Protein AF-A0A1H9U2V1-F1 (afdb_monomer_lite)

Foldseek 3Di:
DDEAEDEPVRVVVLVCQVVVWPPDDPVCVVVVHDTDFHAADPVPRHGFPDKDKDWDDADVPHQWIKIWIAGPPVGHIYIYTDNPPPPPPDVDDDDDD

Organism: NCBI:txid943816

Sequence (97 aa):
MSVQELTAEQMAELRWQLNSRPVRALGTIARGEPLPPLPRCPGCGAVAERVDERLEDPQFGVYETALLARWLPCGHRFRGIVDPFAESVRPGGRWRP

Secondary structure (DSSP, 8-state):
-PEEEPPHHHHHHHHHHHHSS-TT-HHHHHTTPPPPPPPPPTTT-PPPSEEEEEEPPPPTT--PEEEEEEEETT--EEEEEE-TT-----TT-----

Radius of gyration: 15.6 Å; chains: 1; bounding box: 48×25×43 Å

Structure (mmCIF, N/CA/C/O backbone):
data_AF-A0A1H9U2V1-F1
#
_entry.id   AF-A0A1H9U2V1-F1
#
loop_
_atom_site.group_PDB
_atom_site.id
_atom_site.type_symbol
_atom_site.label_atom_id
_atom_site.label_alt_id
_atom_site.label_comp_id
_atom_site.label_asym_id
_atom_site.label_entity_id
_atom_site.label_seq_id
_atom_site.pdbx_PDB_ins_code
_atom_site.Cartn_x
_atom_site.Cartn_y
_atom_site.Cartn_z
_atom_site.occupancy
_atom_site.B_iso_or_equiv
_atom_site.auth_seq_id
_atom_site.auth_comp_id
_atom_site.auth_asym_id
_atom_site.auth_atom_id
_atom_site.pdbx_PDB_model_num
ATOM 1 N N . MET A 1 1 ? -14.322 -6.066 -11.234 1.00 62.78 1 MET A N 1
ATOM 2 C CA . MET A 1 1 ? -13.487 -4.869 -10.993 1.00 62.78 1 MET A CA 1
ATOM 3 C C . MET A 1 1 ? -12.166 -5.064 -11.710 1.00 62.78 1 MET A C 1
ATOM 5 O O . MET A 1 1 ? -11.544 -6.103 -11.507 1.00 62.78 1 MET A O 1
ATOM 9 N N . SER A 1 2 ? -11.802 -4.124 -12.580 1.00 82.69 2 SER A N 1
ATOM 10 C CA . SER A 1 2 ? -10.519 -4.089 -13.289 1.00 82.69 2 SER A CA 1
ATOM 11 C C . SER A 1 2 ? -9.368 -3.748 -12.335 1.00 82.69 2 SER A C 1
ATOM 13 O O . SER A 1 2 ? -9.587 -3.141 -11.284 1.00 82.69 2 SER A O 1
ATOM 15 N N . VAL A 1 3 ? -8.156 -4.178 -12.691 1.00 86.81 3 VAL A N 1
ATOM 16 C CA . VAL A 1 3 ? -6.915 -3.729 -12.044 1.00 86.81 3 VAL A CA 1
ATOM 17 C C . VAL A 1 3 ? -6.525 -2.394 -12.673 1.00 86.81 3 VAL A C 1
ATOM 19 O O . VAL A 1 3 ? -6.591 -2.259 -13.893 1.00 86.81 3 VAL A O 1
ATOM 22 N N . GLN A 1 4 ? -6.190 -1.408 -11.846 1.00 89.69 4 GLN A N 1
ATOM 23 C CA . GLN A 1 4 ? -5.715 -0.100 -12.294 1.00 89.69 4 GLN A CA 1
ATOM 24 C C . GLN A 1 4 ? -4.196 -0.033 -12.137 1.00 89.69 4 GLN A C 1
ATOM 26 O O . GLN A 1 4 ? -3.679 -0.368 -11.071 1.00 89.69 4 GLN A O 1
ATOM 31 N N . GLU A 1 5 ? -3.489 0.403 -13.176 1.00 90.25 5 GLU A N 1
ATOM 32 C CA . GLU A 1 5 ? -2.048 0.640 -13.084 1.00 90.25 5 GLU A CA 1
ATOM 33 C C . GLU A 1 5 ? -1.795 1.982 -12.387 1.00 90.25 5 GLU A C 1
ATOM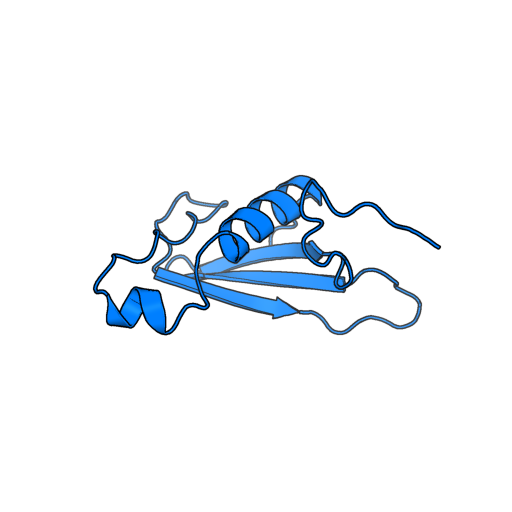 35 O O . GLU A 1 5 ? -2.385 3.003 -12.747 1.00 90.25 5 GLU A O 1
ATOM 40 N N . LEU A 1 6 ? -0.923 1.971 -11.385 1.00 85.38 6 LEU A N 1
ATOM 41 C CA . LEU A 1 6 ? -0.387 3.169 -10.752 1.00 85.38 6 LEU A CA 1
ATOM 42 C C . LEU A 1 6 ? 0.931 3.544 -11.419 1.00 85.38 6 LEU A C 1
ATOM 44 O O . LEU A 1 6 ? 1.737 2.677 -11.768 1.00 85.38 6 LEU A O 1
ATOM 48 N N . THR A 1 7 ? 1.180 4.845 -11.548 1.00 85.12 7 THR A N 1
ATOM 49 C CA . THR A 1 7 ? 2.507 5.324 -11.940 1.00 85.12 7 THR A CA 1
ATOM 50 C C . THR A 1 7 ? 3.534 4.989 -10.857 1.00 85.12 7 THR A C 1
ATOM 52 O O . THR A 1 7 ? 3.187 4.766 -9.694 1.00 85.12 7 THR A O 1
ATOM 55 N N . ALA A 1 8 ? 4.820 4.993 -11.216 1.00 78.31 8 ALA A N 1
ATOM 56 C CA . ALA A 1 8 ? 5.901 4.767 -10.255 1.00 78.31 8 ALA A CA 1
ATOM 57 C C . ALA A 1 8 ? 5.857 5.765 -9.080 1.00 78.31 8 ALA A C 1
ATOM 59 O O . ALA A 1 8 ? 6.068 5.380 -7.934 1.00 78.31 8 ALA A O 1
ATOM 60 N N . GLU A 1 9 ? 5.510 7.028 -9.345 1.00 79.88 9 GLU A N 1
ATOM 61 C CA . GLU A 1 9 ? 5.365 8.078 -8.328 1.00 79.88 9 GLU A CA 1
ATOM 62 C C . GLU A 1 9 ? 4.203 7.792 -7.370 1.00 79.88 9 GLU A C 1
ATOM 64 O O . GLU A 1 9 ? 4.384 7.815 -6.153 1.00 79.88 9 GLU A O 1
ATOM 69 N N . GLN A 1 10 ? 3.028 7.448 -7.908 1.00 82.56 10 GLN A N 1
ATOM 70 C CA . GLN A 1 10 ? 1.854 7.087 -7.108 1.00 82.56 10 GLN A CA 1
ATOM 71 C C . GLN A 1 10 ? 2.117 5.840 -6.261 1.00 82.56 10 GLN A C 1
ATOM 73 O O . GLN A 1 10 ? 1.697 5.762 -5.106 1.00 82.56 10 GLN A O 1
ATOM 78 N N . MET A 1 11 ? 2.833 4.866 -6.825 1.00 84.19 11 MET A N 1
ATOM 79 C CA . MET A 1 11 ? 3.215 3.645 -6.127 1.00 84.19 11 MET A CA 1
ATOM 80 C C . MET A 1 11 ? 4.232 3.929 -5.013 1.00 84.19 11 MET A C 1
ATOM 82 O O . MET A 1 11 ? 4.092 3.401 -3.910 1.00 84.19 11 MET A O 1
ATOM 86 N N . ALA A 1 12 ? 5.218 4.796 -5.259 1.00 80.56 12 ALA A N 1
ATOM 87 C CA . ALA A 1 12 ? 6.200 5.212 -4.262 1.00 80.56 12 ALA A CA 1
ATOM 88 C C . ALA A 1 12 ? 5.551 5.984 -3.103 1.00 80.56 12 ALA A C 1
ATOM 90 O O . ALA A 1 12 ? 5.831 5.688 -1.940 1.00 80.56 12 ALA A O 1
ATOM 91 N N . GLU A 1 13 ? 4.644 6.920 -3.398 1.00 82.69 13 GLU A N 1
ATOM 92 C CA . GLU A 1 13 ? 3.890 7.660 -2.383 1.00 82.69 13 GLU A CA 1
ATOM 93 C C . GLU A 1 13 ? 3.033 6.716 -1.534 1.00 82.69 13 GLU A C 1
ATOM 95 O O . GLU A 1 13 ? 3.098 6.737 -0.303 1.00 82.69 13 GLU A O 1
ATOM 100 N N . LEU A 1 14 ? 2.276 5.831 -2.183 1.00 82.19 14 LEU A N 1
ATOM 101 C CA . LEU A 1 14 ? 1.459 4.834 -1.507 1.00 82.19 14 LEU A CA 1
ATOM 102 C C . LEU A 1 14 ? 2.311 3.920 -0.612 1.00 82.19 14 LEU A C 1
ATOM 104 O O . LEU A 1 14 ? 1.948 3.638 0.532 1.00 82.19 14 LEU A O 1
ATOM 108 N N . ARG A 1 15 ? 3.468 3.476 -1.109 1.00 80.81 15 ARG A N 1
ATOM 109 C CA . ARG A 1 15 ? 4.390 2.624 -0.357 1.00 80.81 15 ARG A CA 1
ATOM 110 C C . ARG A 1 15 ? 4.984 3.363 0.835 1.00 80.81 15 ARG A C 1
ATOM 112 O O . ARG A 1 15 ? 5.080 2.785 1.917 1.00 80.81 15 ARG A O 1
ATOM 119 N N . TRP A 1 16 ? 5.321 4.640 0.670 1.00 79.00 16 TRP A N 1
ATOM 120 C CA . TRP A 1 16 ? 5.738 5.499 1.771 1.00 79.00 16 TRP A CA 1
ATOM 121 C C . TRP A 1 16 ? 4.628 5.631 2.814 1.00 79.00 16 TRP A C 1
ATOM 123 O O . TRP A 1 16 ? 4.894 5.425 3.992 1.00 79.00 16 TRP A O 1
ATOM 133 N N . GLN A 1 17 ? 3.376 5.873 2.420 1.00 79.88 17 GLN A N 1
ATOM 134 C CA . GLN A 1 17 ? 2.239 5.943 3.346 1.00 79.88 17 GLN A CA 1
ATOM 135 C C . GLN A 1 17 ? 1.989 4.621 4.083 1.00 79.88 17 GLN A C 1
ATOM 137 O O . GLN A 1 17 ? 1.603 4.642 5.245 1.00 79.88 17 GLN A O 1
ATOM 142 N N . LEU A 1 18 ? 2.212 3.466 3.451 1.00 77.44 18 LEU A N 1
ATOM 143 C CA . LEU A 1 18 ? 2.053 2.160 4.100 1.00 77.44 18 LEU A CA 1
ATOM 144 C C . LEU A 1 18 ? 3.223 1.824 5.040 1.00 77.44 18 LEU A C 1
ATOM 146 O O . LEU A 1 18 ? 2.983 1.322 6.138 1.00 77.44 18 LEU A O 1
ATOM 150 N N . ASN A 1 19 ? 4.463 2.150 4.656 1.00 75.69 19 ASN A N 1
ATOM 151 C CA . ASN A 1 19 ? 5.683 1.841 5.417 1.00 75.69 19 ASN A CA 1
ATOM 152 C C . ASN A 1 19 ? 6.027 2.870 6.504 1.00 75.69 19 ASN A C 1
ATOM 154 O O . ASN A 1 19 ? 6.670 2.523 7.491 1.00 75.69 19 ASN A O 1
ATOM 158 N N . SER A 1 20 ? 5.627 4.134 6.335 1.00 70.44 20 SER A N 1
ATOM 159 C CA . SER A 1 20 ? 5.782 5.188 7.353 1.00 70.44 20 SER A CA 1
ATOM 160 C C . SER A 1 20 ? 4.848 4.982 8.542 1.00 70.44 20 SER A C 1
ATOM 162 O O . SER A 1 20 ? 5.028 5.595 9.596 1.00 70.44 20 SER A O 1
ATOM 164 N N . ARG A 1 21 ? 3.870 4.078 8.408 1.00 67.81 21 ARG A N 1
ATOM 165 C CA . ARG A 1 21 ? 3.074 3.623 9.540 1.00 67.81 21 ARG A CA 1
ATOM 166 C C . ARG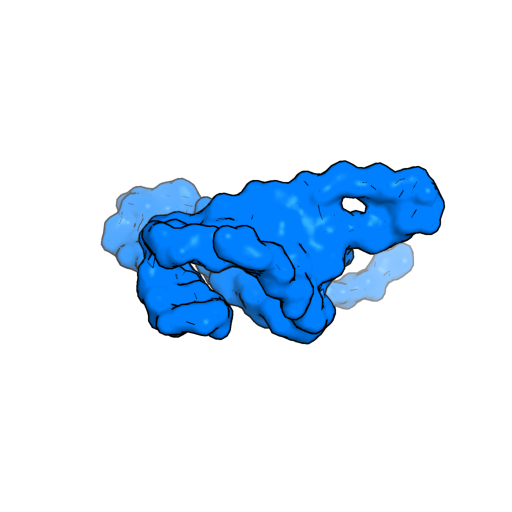 A 1 21 ? 3.994 2.820 10.456 1.00 67.81 21 ARG A C 1
ATOM 168 O O . ARG A 1 21 ? 4.728 1.953 9.983 1.00 67.81 21 ARG A O 1
ATOM 175 N N . PRO A 1 22 ? 3.954 3.050 11.773 1.00 58.91 22 PRO A N 1
ATOM 176 C CA . PRO A 1 22 ? 4.689 2.252 12.736 1.00 58.91 22 PRO A CA 1
ATOM 177 C C . PRO A 1 22 ? 4.032 0.866 12.844 1.00 58.91 22 PRO A C 1
ATOM 179 O O . PRO A 1 22 ? 3.396 0.534 13.835 1.00 58.91 22 PRO A O 1
ATOM 182 N N . VAL A 1 23 ? 4.158 0.028 11.809 1.00 56.94 23 VAL A N 1
ATOM 183 C CA . VAL A 1 23 ? 3.599 -1.337 11.785 1.00 56.94 23 VAL A CA 1
ATOM 184 C C . VAL A 1 23 ? 4.476 -2.304 12.603 1.00 56.94 23 VAL A C 1
ATOM 186 O O . VAL A 1 23 ? 4.156 -3.477 12.761 1.00 56.94 23 VAL A O 1
ATOM 189 N N . ARG A 1 24 ? 5.594 -1.833 13.173 1.00 46.81 24 ARG A N 1
ATOM 190 C CA . ARG A 1 24 ? 6.556 -2.669 13.907 1.00 46.81 24 ARG A CA 1
ATOM 191 C C . ARG A 1 24 ? 7.138 -2.027 15.157 1.00 46.81 24 ARG A C 1
ATOM 193 O O . ARG A 1 24 ? 8.343 -2.061 15.383 1.00 46.81 24 ARG A O 1
ATOM 200 N N . ALA A 1 25 ? 6.292 -1.552 16.048 1.00 46.59 25 ALA A N 1
ATOM 201 C CA . ALA A 1 25 ? 6.681 -1.635 17.442 1.00 46.59 25 ALA A CA 1
ATOM 202 C C . ALA A 1 25 ? 5.597 -2.407 18.175 1.00 46.59 25 ALA A C 1
ATOM 204 O O . ALA A 1 25 ? 4.530 -1.878 18.464 1.00 46.59 25 ALA A O 1
ATOM 205 N N . LEU A 1 26 ? 5.922 -3.647 18.551 1.00 50.53 26 LEU A N 1
ATOM 206 C CA . LEU A 1 26 ? 5.309 -4.311 19.706 1.00 50.53 26 LEU A CA 1
ATOM 207 C C . LEU A 1 26 ? 5.124 -3.316 20.879 1.00 50.53 26 LEU A C 1
ATOM 209 O O . LEU A 1 26 ? 4.159 -3.417 21.623 1.00 50.53 26 LEU A O 1
ATOM 213 N N . GLY A 1 27 ? 5.991 -2.296 20.976 1.00 50.78 27 GLY A N 1
ATOM 214 C CA . GLY A 1 27 ? 5.886 -1.172 21.904 1.00 50.78 27 GLY A CA 1
ATOM 215 C C . GLY A 1 27 ? 4.726 -0.181 21.698 1.00 50.78 27 GLY A C 1
ATOM 216 O O . GLY A 1 27 ? 4.259 0.343 22.699 1.00 50.78 27 GLY A O 1
ATOM 217 N N . THR A 1 28 ? 4.230 0.092 20.484 1.00 51.56 28 THR A N 1
ATOM 218 C CA . THR A 1 28 ? 3.147 1.084 20.258 1.00 51.56 28 THR A CA 1
ATOM 219 C C . THR A 1 28 ? 1.780 0.512 20.637 1.00 51.56 28 THR A C 1
ATOM 221 O O . THR A 1 28 ? 1.009 1.161 21.338 1.00 51.56 28 THR A O 1
ATOM 224 N N . ILE A 1 29 ? 1.522 -0.753 20.276 1.00 52.28 29 ILE A N 1
ATOM 225 C CA . ILE A 1 29 ? 0.319 -1.484 20.714 1.00 52.28 29 ILE A CA 1
ATOM 226 C C . ILE A 1 29 ? 0.349 -1.674 22.239 1.00 52.28 29 ILE A C 1
ATOM 228 O O . ILE A 1 29 ? -0.661 -1.462 22.904 1.00 52.28 29 ILE A O 1
ATOM 232 N N . ALA A 1 30 ? 1.518 -1.991 22.812 1.00 56.53 30 ALA A N 1
ATOM 233 C CA . ALA A 1 30 ? 1.685 -2.115 24.262 1.00 56.53 30 ALA A CA 1
ATOM 234 C C . ALA A 1 30 ? 1.498 -0.789 25.029 1.00 56.53 30 ALA A C 1
ATOM 236 O O . ALA A 1 30 ? 1.191 -0.820 26.217 1.00 56.53 30 ALA A O 1
ATOM 237 N N . ARG A 1 31 ? 1.666 0.368 24.371 1.00 65.19 31 ARG A N 1
ATOM 238 C CA . ARG A 1 31 ? 1.457 1.707 24.954 1.00 65.19 31 ARG A CA 1
ATOM 239 C C . ARG A 1 31 ? 0.032 2.242 24.788 1.00 65.19 31 ARG A C 1
ATOM 241 O O . ARG A 1 31 ? -0.260 3.312 25.311 1.00 65.19 31 ARG A O 1
ATOM 248 N N . GLY A 1 32 ? -0.847 1.523 24.083 1.00 62.94 32 GLY A N 1
ATOM 249 C CA . GLY A 1 32 ? -2.220 1.969 23.825 1.00 62.94 32 GLY A CA 1
ATOM 250 C C . GLY A 1 32 ? -2.317 3.176 22.885 1.00 62.94 32 GLY A C 1
ATOM 251 O O . GLY A 1 32 ? -3.345 3.851 22.868 1.00 62.94 32 GLY A O 1
ATOM 252 N N . GLU A 1 33 ? -1.267 3.471 22.113 1.00 66.00 33 GLU A N 1
ATOM 253 C CA . GLU A 1 33 ? -1.293 4.566 21.143 1.00 66.00 33 GLU A CA 1
ATOM 254 C C . GLU A 1 33 ? -2.095 4.145 19.898 1.00 66.00 33 GLU A C 1
ATOM 256 O O . GLU A 1 33 ? -1.887 3.044 19.372 1.00 66.00 33 GLU A O 1
ATOM 261 N N . PRO A 1 34 ? -3.019 4.990 19.403 1.00 64.19 34 PRO A N 1
ATOM 262 C CA . PRO A 1 34 ? -3.827 4.655 18.241 1.00 64.19 34 PRO A CA 1
ATOM 263 C C . PRO A 1 34 ? -2.940 4.517 17.001 1.00 64.19 34 PRO A C 1
ATOM 265 O O . PRO A 1 34 ? -2.134 5.394 16.684 1.00 64.19 34 PRO A O 1
ATOM 268 N N . LEU A 1 35 ? -3.105 3.411 16.274 1.00 67.00 35 LEU A N 1
ATOM 269 C CA . LEU A 1 35 ? -2.428 3.216 14.996 1.00 67.00 35 LEU A CA 1
ATOM 270 C C . LEU A 1 35 ? -2.902 4.280 13.993 1.00 67.00 35 LEU A C 1
ATOM 272 O O . LEU A 1 35 ? -4.106 4.545 13.918 1.00 67.00 35 LEU A O 1
ATOM 276 N N . PRO A 1 36 ? -2.003 4.862 13.179 1.00 71.94 36 PRO A N 1
ATOM 277 C CA . PRO A 1 36 ? -2.422 5.786 12.136 1.00 71.94 36 PRO A CA 1
ATOM 278 C C . PRO A 1 36 ? -3.374 5.090 11.149 1.00 71.94 36 PRO A C 1
ATOM 280 O O . PRO A 1 36 ? -3.184 3.899 10.846 1.00 71.94 36 PRO A O 1
ATOM 283 N N . PRO A 1 37 ? -4.383 5.814 10.629 1.00 76.00 37 PRO A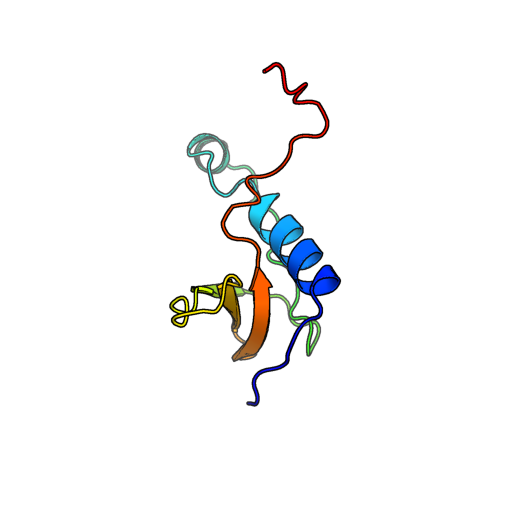 N 1
ATOM 284 C CA . PRO A 1 37 ? -5.381 5.251 9.729 1.00 76.00 37 PRO A CA 1
ATOM 285 C C . PRO A 1 37 ? -4.729 4.703 8.454 1.00 76.00 37 PRO A C 1
ATOM 287 O O . PRO A 1 37 ? -3.659 5.147 8.037 1.00 76.00 37 PRO A O 1
ATOM 290 N N . LEU A 1 38 ? -5.368 3.707 7.840 1.00 83.88 38 LEU A N 1
ATOM 291 C CA . LEU A 1 38 ? -4.958 3.220 6.523 1.00 83.88 38 LEU A CA 1
ATOM 292 C C . LEU A 1 38 ? -5.188 4.305 5.454 1.00 83.88 38 LEU A C 1
ATOM 294 O O . LEU A 1 38 ? -6.131 5.096 5.579 1.00 83.88 38 LEU A O 1
ATOM 298 N N . PRO A 1 39 ? -4.380 4.320 4.378 1.00 85.44 39 PRO A N 1
ATOM 299 C CA . PRO A 1 39 ? -4.602 5.226 3.262 1.00 85.44 39 PRO A CA 1
ATOM 300 C C . PRO A 1 39 ? -5.955 4.948 2.602 1.00 85.44 39 PRO A C 1
ATOM 302 O O . PRO A 1 39 ? -6.392 3.799 2.479 1.00 85.44 39 PRO A O 1
ATOM 305 N N . ARG A 1 40 ? -6.619 6.014 2.152 1.00 89.12 40 ARG A N 1
ATOM 306 C CA . ARG A 1 40 ? -7.879 5.908 1.409 1.00 89.12 40 ARG A CA 1
ATOM 307 C C . ARG A 1 40 ? -7.663 5.185 0.086 1.00 89.12 40 ARG A C 1
ATOM 309 O O . ARG A 1 40 ? -6.576 5.212 -0.482 1.00 89.12 40 ARG A O 1
ATOM 316 N N . CYS A 1 41 ? -8.720 4.561 -0.418 1.00 89.75 41 CYS A N 1
ATOM 317 C CA . CYS A 1 41 ? -8.697 3.945 -1.736 1.00 89.75 41 CYS A CA 1
ATOM 318 C C . CYS A 1 41 ? -8.459 5.010 -2.822 1.00 89.75 41 CYS A C 1
ATOM 320 O O . CYS A 1 41 ? -9.287 5.916 -2.931 1.00 89.75 41 CYS A O 1
ATOM 322 N N . PRO A 1 42 ? -7.423 4.884 -3.672 1.00 86.25 42 PRO A N 1
ATOM 323 C CA . PRO A 1 42 ? -7.165 5.850 -4.745 1.00 86.25 42 PRO A CA 1
ATOM 324 C C . PRO A 1 42 ? -8.310 5.968 -5.761 1.00 86.25 42 PRO A C 1
ATOM 326 O O . PRO A 1 42 ? -8.539 7.032 -6.320 1.00 86.25 42 PRO A O 1
ATOM 329 N N . GLY A 1 43 ? -9.058 4.882 -5.982 1.00 88.00 43 GLY A N 1
ATOM 330 C CA . GLY A 1 43 ? -10.106 4.826 -7.006 1.00 88.00 43 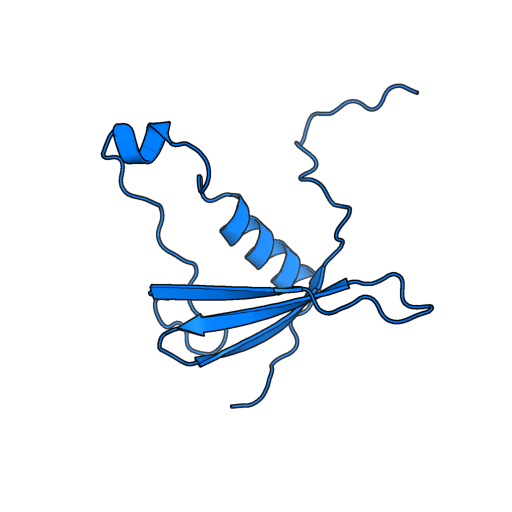GLY A CA 1
ATOM 331 C C . GLY A 1 43 ? -11.453 5.410 -6.576 1.00 88.00 43 GLY A C 1
ATOM 332 O O . GLY A 1 43 ? -12.205 5.881 -7.420 1.00 88.00 43 GLY A O 1
ATOM 333 N N . CYS A 1 44 ? -11.788 5.371 -5.282 1.00 89.31 44 CYS A N 1
ATOM 334 C CA . CYS A 1 44 ? -13.096 5.835 -4.795 1.00 89.31 44 CYS A CA 1
ATOM 335 C C . CYS A 1 44 ? -13.059 6.675 -3.512 1.00 89.31 44 CYS A C 1
ATOM 337 O O . CYS A 1 44 ? -14.109 7.054 -3.004 1.00 89.31 44 CYS A O 1
ATOM 339 N N . GLY A 1 45 ? -11.882 6.930 -2.935 1.00 88.75 45 GLY A N 1
ATOM 340 C CA . GLY A 1 45 ? -11.725 7.722 -1.710 1.00 88.75 45 GLY A CA 1
ATOM 341 C C . GLY A 1 45 ? -12.236 7.057 -0.424 1.00 88.75 45 GLY A C 1
ATOM 342 O O . GLY A 1 45 ? -12.184 7.677 0.646 1.00 88.75 45 GLY A O 1
ATOM 343 N N . ALA A 1 46 ? -12.717 5.810 -0.499 1.00 87.50 46 ALA A N 1
ATOM 344 C CA . ALA A 1 46 ? -13.213 5.063 0.653 1.00 87.50 46 ALA A CA 1
ATOM 345 C C . ALA A 1 46 ? -12.122 4.881 1.717 1.00 87.50 46 ALA A C 1
ATOM 347 O O . ALA A 1 46 ? -10.954 4.651 1.391 1.00 87.50 46 ALA A O 1
ATOM 348 N N . VAL A 1 47 ? -12.516 4.966 2.990 1.00 86.94 47 VAL A N 1
ATOM 349 C CA . VAL A 1 47 ? -11.639 4.625 4.116 1.00 86.94 47 VAL A CA 1
ATOM 350 C C . VAL A 1 47 ? -11.348 3.131 4.040 1.00 86.94 47 VAL A C 1
ATOM 352 O O . VAL A 1 47 ? -12.271 2.326 3.937 1.00 86.94 47 VAL A O 1
ATOM 355 N N . ALA A 1 48 ? -10.067 2.770 4.030 1.00 86.31 48 ALA A N 1
ATOM 356 C CA . ALA A 1 48 ? -9.671 1.375 3.991 1.00 86.31 48 ALA A CA 1
ATOM 357 C C . ALA A 1 48 ? -9.718 0.789 5.400 1.00 86.31 48 ALA A C 1
ATOM 359 O O . ALA A 1 48 ? -9.156 1.359 6.334 1.00 86.31 48 ALA A O 1
ATOM 360 N N . GLU A 1 49 ? -10.337 -0.374 5.535 1.00 86.06 49 GLU A N 1
ATOM 361 C CA . GLU A 1 49 ? -10.237 -1.190 6.750 1.00 86.06 49 GLU A CA 1
ATOM 362 C C . GLU A 1 49 ? -9.042 -2.138 6.668 1.00 86.06 49 GLU A C 1
ATOM 364 O O . GLU A 1 49 ? -8.435 -2.496 7.676 1.00 86.06 49 GLU A O 1
ATOM 369 N N . ARG A 1 50 ? -8.686 -2.530 5.440 1.00 84.69 50 ARG A N 1
ATOM 370 C CA . ARG A 1 50 ? -7.570 -3.419 5.143 1.00 84.69 50 ARG A CA 1
ATOM 371 C C . ARG A 1 50 ? -7.036 -3.157 3.739 1.00 84.69 50 ARG A C 1
ATOM 373 O O . ARG A 1 50 ? -7.799 -2.843 2.823 1.00 84.69 50 ARG A O 1
ATOM 380 N N . VAL A 1 51 ? -5.725 -3.318 3.587 1.00 86.56 51 VAL A N 1
ATOM 381 C CA . VAL A 1 51 ? -5.039 -3.352 2.293 1.00 86.56 51 VAL A CA 1
ATOM 382 C C . VAL A 1 51 ? -4.311 -4.687 2.207 1.00 86.56 51 VAL A C 1
ATOM 384 O O . VAL A 1 51 ? -3.464 -4.976 3.048 1.00 86.56 51 VAL A O 1
ATOM 387 N N . ASP A 1 52 ? -4.688 -5.517 1.238 1.00 87.62 52 ASP A N 1
ATOM 388 C CA . ASP A 1 52 ? -3.979 -6.762 0.941 1.00 87.62 52 ASP A CA 1
ATOM 389 C C . ASP A 1 52 ? -2.915 -6.490 -0.116 1.00 87.62 52 ASP A C 1
ATOM 391 O O . ASP A 1 52 ? -3.238 -6.000 -1.197 1.00 87.62 52 ASP A O 1
ATOM 395 N N . GLU A 1 53 ? -1.666 -6.828 0.187 1.00 86.88 53 GLU A N 1
ATOM 396 C CA . GLU A 1 53 ? -0.514 -6.631 -0.689 1.00 86.88 53 GLU A CA 1
ATOM 397 C C . GLU A 1 53 ? 0.048 -7.987 -1.128 1.00 86.88 53 GLU A C 1
ATOM 399 O O . GLU A 1 53 ? 0.251 -8.887 -0.310 1.00 86.88 53 GLU A O 1
ATOM 404 N N . ARG A 1 54 ? 0.318 -8.136 -2.425 1.00 85.50 54 ARG A N 1
ATOM 405 C CA . ARG A 1 54 ? 0.981 -9.306 -2.999 1.00 85.50 54 ARG A CA 1
ATOM 406 C C . ARG A 1 54 ? 2.038 -8.849 -3.991 1.00 85.50 54 ARG A C 1
ATOM 408 O O . ARG A 1 54 ? 1.720 -8.144 -4.943 1.00 85.50 54 ARG A O 1
ATOM 415 N N . LEU A 1 55 ? 3.280 -9.270 -3.775 1.00 84.38 55 LEU A N 1
ATOM 416 C CA . LEU A 1 55 ? 4.330 -9.140 -4.782 1.00 84.38 55 LEU A CA 1
ATOM 417 C C . LEU A 1 55 ? 4.062 -10.155 -5.896 1.00 84.38 55 LEU A C 1
ATOM 419 O O . LEU A 1 55 ? 3.735 -11.312 -5.618 1.00 84.38 55 LEU A O 1
ATOM 423 N N . GLU A 1 56 ? 4.141 -9.701 -7.139 1.00 81.81 56 GLU A N 1
ATOM 424 C CA . GLU A 1 56 ? 4.153 -10.588 -8.296 1.00 81.81 56 GLU A CA 1
ATOM 425 C C . GLU A 1 56 ? 5.514 -11.273 -8.399 1.00 81.81 56 GLU A C 1
ATOM 427 O O . GLU A 1 56 ? 6.545 -10.700 -8.036 1.00 81.81 56 GLU A O 1
ATOM 432 N N . ASP A 1 57 ? 5.506 -12.510 -8.891 1.00 73.19 57 ASP A N 1
ATOM 433 C CA . ASP A 1 57 ? 6.739 -13.245 -9.127 1.00 73.19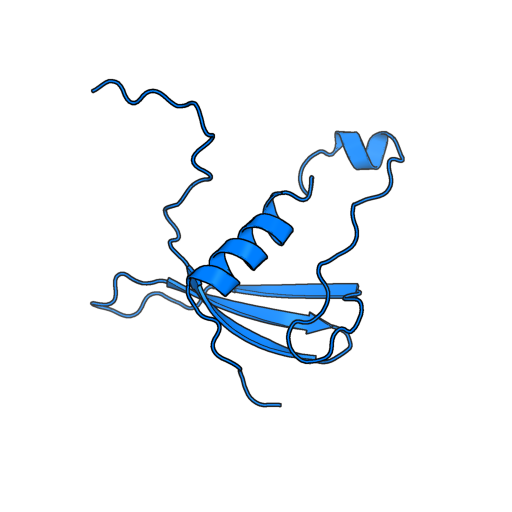 57 ASP A CA 1
ATOM 434 C C . ASP A 1 57 ? 7.571 -12.522 -10.203 1.00 73.19 57 ASP A C 1
ATOM 436 O O . ASP A 1 57 ? 7.021 -12.108 -11.232 1.00 73.19 57 ASP A O 1
ATOM 440 N N . PRO A 1 58 ? 8.889 -12.357 -9.995 1.00 67.00 58 PRO A N 1
ATOM 441 C CA . PRO A 1 58 ? 9.755 -11.764 -11.001 1.00 67.00 58 PRO A CA 1
ATOM 442 C C . PRO A 1 58 ? 9.732 -12.625 -12.269 1.00 67.00 58 PRO A C 1
ATOM 444 O O . PRO A 1 58 ? 9.957 -13.837 -12.228 1.00 67.00 58 PRO A O 1
ATOM 447 N N . GLN A 1 59 ? 9.455 -12.000 -13.413 1.00 68.38 59 GLN A N 1
ATOM 448 C CA . GLN A 1 59 ? 9.504 -12.679 -14.705 1.00 68.38 59 GLN A CA 1
ATOM 449 C C . GLN A 1 59 ? 10.955 -12.778 -15.187 1.00 68.38 59 GLN A C 1
ATOM 451 O O . GLN A 1 59 ? 11.755 -11.863 -14.996 1.00 68.38 59 GLN A O 1
ATOM 456 N N . PHE A 1 60 ? 11.310 -13.892 -15.830 1.00 55.41 60 PHE A N 1
ATOM 457 C CA . PHE A 1 60 ? 12.667 -14.099 -16.332 1.00 55.41 60 PHE A CA 1
ATOM 458 C C . PHE A 1 60 ? 13.044 -12.997 -17.338 1.00 55.41 60 PHE A C 1
ATOM 460 O O . PHE A 1 60 ? 12.338 -12.786 -18.321 1.00 55.41 60 PHE A O 1
ATOM 467 N N . GLY A 1 61 ? 14.149 -12.289 -17.086 1.00 61.19 61 GLY A N 1
ATOM 468 C CA . GLY A 1 61 ? 14.595 -11.159 -17.912 1.00 61.19 61 GLY A CA 1
ATOM 469 C C . GLY A 1 61 ? 13.932 -9.810 -17.598 1.00 61.19 61 GLY A C 1
ATOM 470 O O . GLY A 1 61 ? 14.247 -8.827 -18.263 1.00 61.19 61 GLY A O 1
ATOM 471 N N . VAL A 1 62 ? 13.060 -9.736 -16.586 1.00 64.25 62 VAL A N 1
ATOM 472 C CA . VAL A 1 62 ? 12.462 -8.488 -16.092 1.00 64.25 62 VAL A CA 1
ATOM 473 C C . VAL A 1 62 ? 13.050 -8.173 -14.717 1.00 64.25 62 VAL A C 1
ATOM 475 O O . VAL A 1 62 ? 12.874 -8.929 -13.766 1.00 64.25 62 VAL A O 1
ATOM 478 N N . TYR A 1 63 ? 13.765 -7.052 -14.615 1.00 64.00 63 TYR A N 1
ATOM 479 C CA . TYR A 1 63 ? 14.380 -6.590 -13.360 1.00 64.00 63 TYR A CA 1
ATOM 480 C C . TYR A 1 63 ? 13.399 -5.837 -12.448 1.00 64.00 63 TYR A C 1
ATOM 482 O O . TYR A 1 63 ? 13.740 -5.467 -11.328 1.00 64.00 63 TYR A O 1
ATOM 490 N N . GLU A 1 64 ? 12.180 -5.607 -12.927 1.00 69.44 64 GLU A N 1
ATOM 491 C CA . GLU A 1 64 ? 11.122 -4.896 -12.223 1.00 69.44 64 GLU A CA 1
ATOM 492 C C . GLU A 1 64 ? 10.240 -5.881 -11.449 1.00 69.44 64 GLU A C 1
ATOM 494 O O . GLU A 1 64 ? 9.803 -6.901 -11.983 1.00 69.44 64 GLU A O 1
ATOM 499 N N . THR A 1 65 ? 9.949 -5.575 -10.185 1.00 76.19 65 THR A N 1
ATOM 500 C CA . THR A 1 65 ? 8.955 -6.318 -9.400 1.00 76.19 65 THR A CA 1
ATOM 501 C C . THR A 1 65 ? 7.675 -5.509 -9.344 1.00 76.19 65 THR A C 1
ATOM 503 O O . THR A 1 65 ? 7.712 -4.303 -9.135 1.00 76.19 65 THR A O 1
ATOM 506 N N . ALA A 1 66 ? 6.527 -6.146 -9.526 1.00 83.19 66 ALA A N 1
ATOM 507 C CA . ALA A 1 66 ? 5.243 -5.472 -9.401 1.00 83.19 66 ALA A CA 1
ATOM 508 C C . ALA A 1 66 ? 4.584 -5.820 -8.065 1.00 83.19 66 ALA A C 1
ATOM 510 O O . ALA A 1 66 ? 4.659 -6.952 -7.588 1.00 83.19 66 ALA A O 1
ATOM 511 N N . LEU A 1 67 ? 3.916 -4.841 -7.463 1.00 86.06 67 LEU A N 1
ATOM 512 C CA . LEU A 1 67 ? 3.051 -5.035 -6.312 1.00 86.06 67 LEU A CA 1
ATOM 513 C C . LEU A 1 67 ? 1.598 -4.930 -6.759 1.00 86.06 67 LEU A C 1
ATOM 515 O O . LEU A 1 67 ? 1.195 -3.924 -7.341 1.00 86.06 67 LEU A O 1
ATOM 519 N N . LEU A 1 68 ? 0.805 -5.940 -6.424 1.00 89.69 68 LEU A N 1
ATOM 520 C CA . LEU A 1 68 ? -0.645 -5.892 -6.498 1.00 89.69 68 LEU A CA 1
ATOM 521 C C . LEU A 1 68 ? -1.205 -5.580 -5.109 1.00 89.69 68 LEU A C 1
ATOM 523 O O . LEU A 1 68 ? -0.997 -6.335 -4.159 1.00 89.69 68 LEU A O 1
ATOM 527 N N . ALA A 1 69 ? -1.954 -4.491 -4.998 1.00 89.94 69 ALA A N 1
ATOM 528 C CA . ALA A 1 69 ? -2.577 -4.055 -3.759 1.00 89.94 69 ALA A CA 1
ATOM 529 C C . ALA A 1 69 ? -4.103 -3.968 -3.910 1.00 89.94 69 ALA A C 1
ATOM 531 O O . ALA A 1 69 ? -4.624 -3.477 -4.913 1.00 89.94 69 ALA A O 1
ATOM 532 N N . ARG A 1 70 ? -4.846 -4.459 -2.915 1.00 91.62 70 ARG A N 1
ATOM 533 C CA . ARG A 1 70 ? -6.316 -4.471 -2.898 1.00 91.62 70 ARG A CA 1
ATOM 534 C C . ARG A 1 70 ? -6.853 -3.758 -1.666 1.00 91.62 70 ARG A C 1
ATOM 536 O O . ARG A 1 70 ? -6.574 -4.172 -0.546 1.00 91.62 70 ARG A O 1
ATOM 543 N N . TRP A 1 71 ? -7.709 -2.763 -1.883 1.00 91.50 71 TRP A N 1
ATOM 544 C CA . TRP A 1 71 ? -8.404 -2.040 -0.818 1.00 91.50 71 TRP A CA 1
ATOM 545 C C . TRP A 1 71 ? -9.700 -2.740 -0.438 1.00 91.50 71 TRP A C 1
ATOM 547 O O . TRP A 1 71 ? -10.491 -3.105 -1.308 1.00 91.50 71 TRP A O 1
ATOM 557 N N . LEU A 1 72 ? -9.950 -2.884 0.859 1.00 90.31 72 LEU A N 1
ATOM 558 C CA . LEU A 1 72 ? -11.198 -3.409 1.408 1.00 90.31 72 LEU A CA 1
ATOM 559 C C . LEU A 1 72 ? -11.887 -2.355 2.294 1.00 90.31 72 LEU A C 1
ATOM 561 O O . LEU A 1 72 ? -11.190 -1.588 2.965 1.00 90.31 72 LEU A O 1
ATOM 565 N N . PRO A 1 73 ? -13.236 -2.304 2.297 1.00 90.44 73 PRO A N 1
ATOM 566 C CA . PRO A 1 73 ? -14.159 -3.247 1.643 1.00 90.44 73 PRO A CA 1
ATOM 567 C C . PRO A 1 73 ? -14.450 -2.958 0.158 1.00 90.44 73 PRO A C 1
ATOM 569 O O . PRO A 1 73 ? -15.049 -3.793 -0.513 1.00 90.44 73 PRO A O 1
ATOM 572 N N . CYS A 1 74 ? -14.018 -1.814 -0.387 1.00 91.06 74 CYS A N 1
ATOM 573 C CA . CYS A 1 74 ? -14.412 -1.380 -1.736 1.00 91.06 74 CYS A CA 1
ATOM 574 C C . CYS A 1 74 ? -13.951 -2.310 -2.873 1.00 91.06 74 CYS A C 1
ATOM 576 O O . CYS A 1 74 ? -14.561 -2.316 -3.935 1.00 91.06 74 CYS A O 1
ATOM 578 N N . GLY A 1 75 ? -12.893 -3.096 -2.670 1.00 91.31 75 GLY A N 1
ATOM 579 C CA . GLY A 1 75 ? -12.432 -4.134 -3.588 1.00 91.31 75 GLY A CA 1
ATOM 580 C C . GLY A 1 75 ? -11.542 -3.657 -4.736 1.00 91.31 75 GLY A C 1
ATOM 581 O O . GLY A 1 75 ? -11.132 -4.496 -5.541 1.00 91.31 75 GLY A O 1
ATOM 582 N N . HIS A 1 76 ? -11.223 -2.361 -4.823 1.00 93.50 76 HIS A N 1
ATOM 583 C CA . HIS A 1 76 ? -10.366 -1.825 -5.884 1.00 93.50 76 HIS A CA 1
ATOM 584 C C . HIS A 1 76 ? -8.960 -2.412 -5.808 1.00 93.50 76 HIS A C 1
ATOM 586 O O . HIS A 1 76 ? -8.388 -2.549 -4.723 1.00 93.50 76 HIS A O 1
ATOM 592 N N . ARG A 1 77 ? -8.426 -2.763 -6.978 1.00 92.25 77 ARG A N 1
ATOM 593 C CA . ARG A 1 77 ? -7.113 -3.378 -7.142 1.00 92.25 77 ARG A CA 1
ATOM 594 C C . ARG A 1 77 ? -6.217 -2.447 -7.933 1.00 92.25 77 ARG A C 1
ATOM 596 O O . ARG A 1 77 ? -6.634 -1.944 -8.976 1.00 92.25 77 ARG A O 1
ATOM 603 N N . PHE A 1 78 ? -5.003 -2.285 -7.445 1.00 91.12 78 PHE A N 1
ATOM 604 C CA . PHE A 1 78 ? -3.983 -1.443 -8.036 1.00 91.12 78 PHE A CA 1
ATOM 605 C C . PHE A 1 78 ? -2.721 -2.257 -8.238 1.00 91.12 78 PHE A C 1
ATOM 607 O O . PHE A 1 78 ? -2.363 -3.053 -7.370 1.00 91.12 78 PHE A O 1
ATOM 614 N N . ARG A 1 79 ? -2.068 -2.063 -9.376 1.00 90.81 79 ARG A N 1
ATOM 615 C CA . ARG A 1 79 ? -0.792 -2.683 -9.706 1.00 90.81 79 ARG A CA 1
ATOM 616 C C . ARG A 1 79 ? 0.222 -1.588 -9.993 1.00 90.81 79 ARG A C 1
ATOM 618 O O . ARG A 1 79 ? -0.109 -0.612 -10.654 1.00 90.81 79 ARG A O 1
ATOM 625 N N . GLY A 1 80 ? 1.434 -1.731 -9.482 1.00 87.12 80 GLY A N 1
ATOM 626 C CA . GLY A 1 80 ? 2.507 -0.778 -9.743 1.00 87.12 80 GLY A CA 1
ATOM 627 C C . GLY A 1 80 ? 3.868 -1.437 -9.622 1.00 87.12 80 GLY A C 1
ATOM 628 O O . GLY A 1 80 ? 4.032 -2.390 -8.858 1.00 87.12 80 GLY A O 1
ATOM 629 N N . ILE A 1 81 ? 4.839 -0.935 -10.380 1.00 84.00 81 ILE A N 1
ATOM 630 C CA . ILE A 1 81 ? 6.230 -1.367 -10.259 1.00 84.00 81 ILE A CA 1
ATOM 631 C C . ILE A 1 81 ? 6.802 -0.833 -8.945 1.00 84.00 81 ILE A C 1
ATOM 633 O O . ILE A 1 81 ? 6.643 0.340 -8.606 1.00 84.00 81 ILE A O 1
ATOM 637 N N . VAL A 1 82 ? 7.454 -1.714 -8.200 1.00 74.44 82 VAL A N 1
ATOM 638 C CA . VAL A 1 82 ? 8.188 -1.422 -6.976 1.00 74.44 82 VAL A CA 1
ATOM 639 C C . VAL A 1 82 ? 9.627 -1.879 -7.155 1.00 74.44 82 VAL A C 1
ATOM 641 O O . VAL A 1 82 ? 9.886 -2.958 -7.684 1.00 74.44 82 VAL A O 1
ATOM 644 N N . ASP A 1 83 ? 10.571 -1.068 -6.689 1.00 67.19 83 ASP A N 1
ATOM 645 C CA . ASP A 1 83 ? 11.946 -1.520 -6.517 1.00 67.19 83 ASP A CA 1
ATOM 646 C C . ASP A 1 83 ? 12.017 -2.338 -5.210 1.00 67.19 83 ASP A C 1
ATOM 648 O O . ASP A 1 83 ? 11.826 -1.772 -4.127 1.00 67.19 83 ASP A O 1
ATOM 652 N N . PRO A 1 84 ? 12.237 -3.665 -5.267 1.00 54.62 84 PRO A N 1
ATOM 653 C CA . PRO A 1 84 ? 12.316 -4.502 -4.074 1.00 54.62 84 PRO A CA 1
ATOM 654 C C . PRO A 1 84 ? 13.614 -4.280 -3.277 1.00 54.62 84 PRO A C 1
ATOM 656 O O . PRO A 1 84 ? 13.689 -4.720 -2.130 1.00 54.62 84 PRO A O 1
ATOM 659 N N . PHE A 1 85 ? 14.613 -3.598 -3.854 1.00 51.19 85 PHE A N 1
ATOM 660 C CA . PHE A 1 85 ? 15.905 -3.281 -3.236 1.00 51.19 85 PHE A CA 1
ATOM 661 C C . PHE A 1 85 ? 16.008 -1.837 -2.747 1.00 51.19 85 PHE A C 1
ATOM 663 O O . PHE A 1 85 ? 16.988 -1.488 -2.087 1.00 51.19 85 PHE A O 1
ATOM 670 N N . ALA A 1 86 ? 14.994 -1.007 -3.000 1.00 50.88 86 ALA A N 1
ATOM 671 C CA . ALA A 1 86 ? 14.852 0.294 -2.363 1.00 50.88 86 ALA A CA 1
ATOM 672 C C . ALA A 1 86 ? 14.453 0.111 -0.886 1.00 50.88 86 ALA A C 1
ATOM 674 O O . ALA A 1 86 ? 13.356 0.465 -0.446 1.00 50.88 86 ALA A O 1
ATOM 675 N N . GLU A 1 87 ? 15.358 -0.460 -0.089 1.00 38.62 87 GLU A N 1
ATOM 676 C CA . GLU A 1 87 ? 15.346 -0.260 1.349 1.00 38.62 87 GLU A CA 1
ATOM 677 C C . GLU A 1 87 ? 15.330 1.246 1.588 1.00 38.62 87 GLU A C 1
ATOM 679 O O . GLU A 1 87 ? 16.204 1.962 1.109 1.00 38.62 87 GLU A O 1
ATOM 684 N N . SER A 1 88 ? 14.295 1.713 2.290 1.00 44.00 88 SER A N 1
ATOM 685 C CA . SER A 1 88 ? 14.119 3.067 2.817 1.00 44.00 88 SER A CA 1
ATOM 686 C C . SER A 1 88 ? 15.450 3.818 2.949 1.00 44.00 88 SER A C 1
ATOM 688 O O . SER A 1 88 ? 16.124 3.709 3.978 1.00 44.00 88 SER A O 1
ATOM 690 N N . VAL A 1 89 ? 15.842 4.584 1.925 1.00 40.53 89 VAL A N 1
ATOM 691 C CA . VAL A 1 89 ? 17.018 5.444 2.033 1.00 40.53 89 VAL A CA 1
ATOM 692 C C . VAL A 1 89 ? 16.639 6.511 3.044 1.00 40.53 89 VAL A C 1
ATOM 694 O O . VAL A 1 89 ? 15.926 7.468 2.746 1.00 40.53 89 VAL A O 1
ATOM 697 N N . ARG A 1 90 ? 17.073 6.310 4.291 1.00 42.31 90 ARG A N 1
ATOM 698 C CA . ARG A 1 90 ? 17.056 7.356 5.307 1.00 42.31 90 ARG A CA 1
ATOM 699 C C . ARG A 1 90 ? 17.763 8.565 4.690 1.00 42.31 90 ARG A C 1
ATOM 701 O O . ARG A 1 90 ? 18.895 8.393 4.223 1.00 42.31 90 ARG A O 1
ATOM 708 N N . PRO A 1 91 ? 17.175 9.772 4.701 1.00 40.75 91 PRO A N 1
ATOM 709 C CA . PRO A 1 91 ? 17.913 10.964 4.318 1.00 40.75 91 PRO A CA 1
ATOM 710 C C . PRO A 1 91 ? 19.000 11.175 5.383 1.00 40.75 91 PRO A C 1
ATOM 712 O O . PRO A 1 91 ? 18.733 11.694 6.461 1.00 40.75 91 PRO A O 1
ATOM 715 N N . GLY A 1 92 ? 20.210 10.660 5.138 1.00 46.50 92 GLY A N 1
ATOM 716 C CA . GLY A 1 92 ? 21.337 10.773 6.071 1.00 46.50 92 GLY A CA 1
ATOM 717 C C . GLY A 1 92 ? 22.375 9.644 6.065 1.00 46.50 92 GLY A C 1
ATOM 718 O O . GLY A 1 92 ? 23.397 9.774 6.735 1.00 46.50 92 GLY A O 1
ATOM 719 N N . GLY A 1 93 ? 22.178 8.549 5.327 1.00 37.94 93 GLY A N 1
ATOM 720 C CA . GLY A 1 93 ? 23.175 7.473 5.244 1.00 37.94 93 GLY A CA 1
ATOM 721 C C . GLY A 1 93 ? 24.323 7.810 4.292 1.00 37.94 93 GLY A C 1
ATOM 722 O O . GLY A 1 93 ? 24.241 7.526 3.104 1.00 37.94 93 GLY A O 1
ATOM 723 N N . ARG A 1 94 ? 25.400 8.418 4.799 1.00 43.75 94 ARG A N 1
ATOM 724 C CA . ARG A 1 94 ? 26.649 8.628 4.050 1.00 43.75 94 ARG A CA 1
ATOM 725 C C . ARG A 1 94 ? 27.234 7.263 3.652 1.00 43.75 94 ARG A C 1
ATOM 727 O O . ARG A 1 94 ? 27.763 6.559 4.506 1.00 43.75 94 ARG A O 1
ATOM 734 N N . TRP A 1 95 ? 27.157 6.915 2.369 1.00 40.25 95 TRP A N 1
ATOM 735 C CA . TRP A 1 95 ? 27.870 5.773 1.791 1.00 40.25 95 TRP A CA 1
ATOM 736 C C . TRP A 1 95 ? 29.379 6.032 1.921 1.00 40.25 95 TRP A C 1
ATOM 738 O O . TRP A 1 95 ? 29.868 7.084 1.498 1.00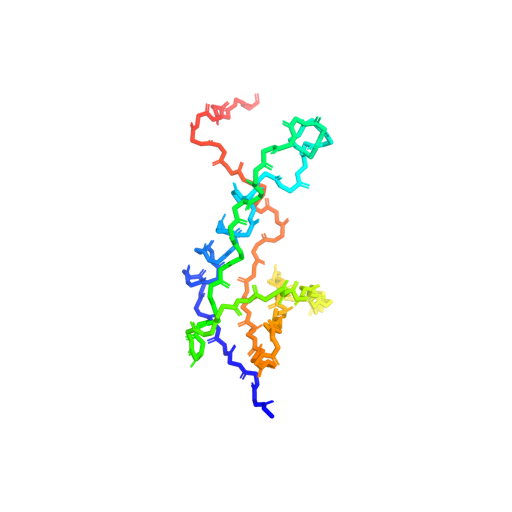 40.25 95 TRP A O 1
ATOM 748 N N . ARG A 1 96 ? 30.115 5.121 2.560 1.00 37.72 96 ARG A N 1
ATOM 749 C CA . ARG A 1 96 ? 31.577 5.061 2.462 1.00 37.72 96 ARG A CA 1
ATOM 750 C C . ARG A 1 96 ? 31.941 3.708 1.837 1.00 37.72 96 ARG A C 1
ATOM 752 O O . ARG A 1 96 ? 31.343 2.723 2.265 1.00 37.72 96 ARG A O 1
ATOM 759 N N . PRO A 1 97 ? 32.834 3.704 0.829 1.00 63.59 97 PRO A N 1
ATOM 760 C CA . PRO A 1 97 ? 33.254 2.504 0.107 1.00 63.59 97 PRO A CA 1
ATOM 761 C C . PRO A 1 97 ? 34.003 1.516 1.001 1.00 63.59 97 PRO A C 1
ATOM 763 O O . PRO A 1 97 ? 34.591 1.967 2.015 1.00 63.59 97 PRO A O 1
#

pLDDT: mean 72.99, std 16.6, range [37.72, 93.5]